Protein AF-A0A2S4LCS8-F1 (afdb_monomer)

Structure (mmCIF, N/CA/C/O backbone):
data_AF-A0A2S4LCS8-F1
#
_entry.id   AF-A0A2S4LCS8-F1
#
loop_
_atom_site.group_PDB
_atom_site.id
_atom_site.type_symbol
_atom_site.label_atom_id
_atom_site.label_alt_id
_atom_site.label_comp_id
_atom_site.label_asym_id
_atom_site.label_entity_id
_atom_site.label_seq_id
_atom_site.pdbx_PDB_ins_code
_atom_site.Cartn_x
_atom_site.Cartn_y
_atom_site.Cartn_z
_atom_site.occupancy
_atom_site.B_iso_or_equiv
_atom_site.auth_seq_id
_atom_site.auth_comp_id
_atom_site.auth_asym_id
_atom_site.auth_atom_id
_atom_site.pdbx_PDB_model_num
ATOM 1 N N . MET A 1 1 ? 4.268 2.900 7.516 1.00 95.25 1 MET A N 1
ATOM 2 C CA . MET A 1 1 ? 3.208 3.714 8.144 1.00 95.25 1 MET A CA 1
ATOM 3 C C . MET A 1 1 ? 2.390 2.845 9.090 1.00 95.25 1 MET A C 1
ATOM 5 O O . MET A 1 1 ? 2.441 1.620 8.979 1.00 95.25 1 MET A O 1
ATOM 9 N N . THR A 1 2 ? 1.705 3.454 10.047 1.00 97.56 2 THR A N 1
ATOM 10 C CA . THR A 1 2 ? 0.759 2.804 10.963 1.00 97.56 2 THR A CA 1
ATOM 11 C C . THR A 1 2 ? -0.535 2.422 10.235 1.00 97.56 2 THR A C 1
ATOM 13 O O . THR A 1 2 ? -0.776 2.842 9.103 1.00 97.56 2 THR A O 1
ATOM 16 N N . THR A 1 3 ? -1.393 1.623 10.875 1.00 97.31 3 THR A N 1
ATOM 17 C CA . THR A 1 3 ? -2.720 1.299 10.327 1.00 97.31 3 THR A CA 1
ATOM 18 C C . THR A 1 3 ? -3.651 2.500 10.268 1.00 97.31 3 THR A C 1
ATOM 20 O O . THR A 1 3 ? -4.495 2.528 9.380 1.00 97.31 3 THR A O 1
ATOM 23 N N . ALA A 1 4 ? -3.493 3.473 11.171 1.00 98.00 4 ALA A N 1
ATOM 24 C CA . ALA A 1 4 ? -4.272 4.708 11.180 1.00 98.00 4 ALA A CA 1
ATOM 25 C C . ALA A 1 4 ? -3.953 5.581 9.956 1.00 98.00 4 ALA A C 1
ATOM 27 O O . ALA A 1 4 ? -4.859 5.934 9.209 1.00 98.00 4 ALA A O 1
ATOM 28 N N . GLU A 1 5 ? -2.668 5.824 9.685 1.00 98.25 5 GLU A N 1
ATOM 29 C CA . GLU A 1 5 ? -2.222 6.578 8.500 1.00 98.25 5 GLU A CA 1
ATOM 30 C C . GLU A 1 5 ? -2.674 5.900 7.194 1.00 98.25 5 GLU A C 1
ATOM 32 O O . GLU A 1 5 ? -3.206 6.542 6.292 1.00 98.25 5 GLU A O 1
ATOM 37 N N . ALA A 1 6 ? -2.531 4.574 7.107 1.00 98.19 6 ALA A N 1
ATOM 38 C CA . ALA A 1 6 ? -2.988 3.808 5.947 1.00 98.19 6 ALA A CA 1
ATOM 39 C C . ALA A 1 6 ? -4.517 3.852 5.770 1.00 98.19 6 ALA A C 1
ATOM 41 O O . ALA A 1 6 ? -5.016 3.847 4.645 1.00 98.19 6 ALA A O 1
ATOM 42 N N . ALA A 1 7 ? -5.266 3.864 6.874 1.00 98.44 7 ALA A N 1
ATOM 43 C CA . ALA A 1 7 ? -6.723 3.932 6.872 1.00 98.44 7 ALA A CA 1
ATOM 44 C C . ALA A 1 7 ? -7.216 5.285 6.346 1.00 98.44 7 ALA A C 1
ATOM 46 O O . ALA A 1 7 ? -8.126 5.316 5.516 1.00 98.44 7 ALA A O 1
ATOM 47 N N . GLU A 1 8 ? -6.571 6.371 6.772 1.00 98.25 8 GLU A N 1
ATOM 48 C CA . GLU A 1 8 ? -6.817 7.718 6.261 1.00 98.25 8 GLU A CA 1
ATOM 49 C C . GLU A 1 8 ? -6.528 7.800 4.756 1.00 98.25 8 GLU A C 1
ATOM 51 O O . GLU A 1 8 ? -7.417 8.159 3.985 1.00 98.25 8 GLU A O 1
ATOM 56 N N . GLN A 1 9 ? -5.344 7.353 4.315 1.00 97.50 9 GLN A N 1
ATOM 57 C CA . GLN A 1 9 ? -4.965 7.356 2.896 1.00 97.50 9 GLN A CA 1
ATOM 58 C C . GLN A 1 9 ? -5.935 6.543 2.023 1.00 97.50 9 GLN A C 1
ATOM 60 O O . GLN A 1 9 ? -6.302 6.968 0.930 1.00 97.50 9 GLN A O 1
ATOM 65 N N . ALA A 1 10 ? -6.353 5.363 2.488 1.00 97.12 10 ALA A N 1
ATOM 66 C CA . ALA A 1 10 ? -7.228 4.472 1.729 1.00 97.12 10 ALA A CA 1
ATOM 67 C C . ALA A 1 10 ? -8.721 4.829 1.839 1.00 97.12 10 ALA A C 1
ATOM 69 O O . ALA A 1 10 ? -9.550 4.178 1.194 1.00 97.12 10 ALA A O 1
ATOM 70 N N . ASN A 1 11 ? -9.087 5.798 2.687 1.00 97.88 11 ASN A N 1
ATOM 71 C CA . ASN A 1 11 ? -10.465 6.055 3.101 1.00 97.88 11 ASN A CA 1
ATOM 72 C C . ASN A 1 11 ? -11.174 4.760 3.559 1.00 97.88 11 ASN A C 1
ATOM 74 O O . ASN A 1 11 ? -12.223 4.355 3.042 1.00 97.88 11 ASN A O 1
ATOM 78 N N . ARG A 1 12 ? -10.540 4.030 4.481 1.00 98.19 12 ARG A N 1
ATOM 79 C CA . ARG A 1 12 ? -11.027 2.759 5.042 1.00 98.19 12 ARG A CA 1
ATOM 80 C C . ARG A 1 12 ? -10.846 2.734 6.551 1.00 98.19 12 ARG A C 1
ATOM 82 O O . ARG 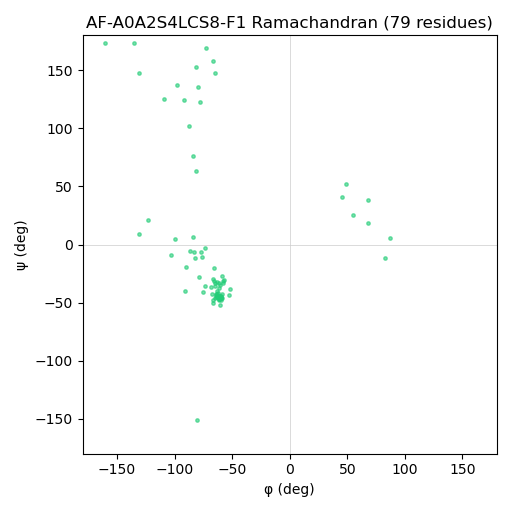A 1 12 ? -10.255 3.621 7.141 1.00 98.19 12 ARG A O 1
ATOM 89 N N . THR A 1 13 ? -11.367 1.693 7.194 1.00 98.38 13 THR A N 1
ATOM 90 C CA . THR A 1 13 ? -11.139 1.486 8.630 1.00 98.38 13 THR A CA 1
ATOM 91 C C . THR A 1 13 ? -9.784 0.828 8.876 1.00 98.38 13 THR A C 1
ATOM 93 O O . THR A 1 13 ? -9.332 0.007 8.076 1.00 98.38 13 THR A O 1
ATOM 96 N N . GLU A 1 14 ? -9.180 1.065 10.042 1.00 98.00 14 GLU A N 1
ATOM 97 C CA . GLU A 1 14 ? -7.966 0.341 10.446 1.00 98.00 14 GLU A CA 1
ATOM 98 C C . GLU A 1 14 ? -8.162 -1.181 10.478 1.00 98.00 14 GLU A C 1
ATOM 100 O O . GLU A 1 14 ? -7.228 -1.943 10.228 1.00 98.00 14 GLU A O 1
ATOM 105 N N . ARG A 1 15 ? -9.384 -1.649 10.776 1.00 97.81 15 ARG A N 1
ATOM 106 C CA . ARG A 1 15 ? -9.724 -3.075 10.699 1.00 97.81 15 ARG A CA 1
ATOM 107 C C . ARG A 1 15 ? -9.526 -3.593 9.277 1.00 97.81 15 ARG A C 1
ATOM 109 O O . ARG A 1 15 ? -8.915 -4.644 9.117 1.00 97.81 15 ARG A O 1
ATOM 116 N N . THR A 1 16 ? -10.012 -2.864 8.276 1.00 98.25 16 THR A N 1
ATOM 117 C CA . THR A 1 16 ? -9.832 -3.201 6.859 1.00 98.25 16 THR A CA 1
ATOM 118 C C . THR A 1 16 ? -8.358 -3.254 6.484 1.00 98.25 16 THR A C 1
ATOM 120 O O . THR A 1 16 ? -7.931 -4.247 5.906 1.00 98.25 16 THR A O 1
ATOM 123 N N . ILE A 1 17 ? -7.568 -2.260 6.899 1.00 98.38 17 ILE A N 1
ATOM 124 C CA . ILE A 1 17 ? -6.122 -2.250 6.644 1.00 98.38 17 ILE A CA 1
ATOM 125 C C . ILE A 1 17 ? -5.442 -3.484 7.244 1.00 98.38 17 ILE A C 1
ATOM 127 O O . ILE A 1 17 ? -4.680 -4.155 6.557 1.00 98.38 17 ILE A O 1
ATOM 131 N N . ARG A 1 18 ? -5.754 -3.847 8.497 1.00 97.19 18 ARG A N 1
ATOM 132 C CA . ARG A 1 18 ? -5.193 -5.056 9.128 1.00 97.19 18 ARG A CA 1
ATOM 133 C C . ARG A 1 18 ? -5.565 -6.340 8.388 1.00 97.19 18 ARG A C 1
ATOM 135 O O . ARG A 1 18 ? -4.736 -7.243 8.322 1.00 97.19 18 ARG A O 1
ATOM 142 N N . MET A 1 19 ? -6.788 -6.435 7.861 1.00 97.88 19 MET A N 1
ATOM 143 C CA . MET A 1 19 ? -7.188 -7.575 7.027 1.00 97.88 19 MET A CA 1
ATOM 144 C C . MET A 1 19 ? -6.367 -7.606 5.739 1.00 97.88 19 MET A C 1
ATOM 146 O O . MET A 1 19 ? -5.792 -8.639 5.429 1.00 97.88 19 MET A O 1
ATOM 150 N N . TRP A 1 20 ? -6.202 -6.471 5.056 1.00 98.00 20 TRP A N 1
ATOM 151 C CA . TRP A 1 20 ? -5.388 -6.414 3.842 1.00 98.00 20 TRP A CA 1
ATOM 152 C C . TRP A 1 20 ? -3.917 -6.748 4.082 1.00 98.00 20 TRP A C 1
ATOM 154 O O . TRP A 1 20 ? -3.330 -7.476 3.292 1.00 98.00 20 TRP A O 1
ATOM 164 N N . CYS A 1 21 ? -3.319 -6.286 5.184 1.00 97.38 21 CYS A N 1
ATOM 165 C CA . CYS A 1 21 ? -1.945 -6.663 5.513 1.00 97.38 21 CYS A CA 1
ATOM 166 C C . CYS A 1 21 ? -1.779 -8.174 5.706 1.00 97.38 21 CYS A C 1
ATOM 168 O O . CYS A 1 21 ? -0.733 -8.706 5.357 1.00 97.38 21 CYS A O 1
ATOM 170 N N . ARG A 1 22 ? -2.790 -8.851 6.261 1.00 96.12 22 ARG A N 1
ATOM 171 C CA . ARG A 1 22 ? -2.786 -10.307 6.436 1.00 96.12 22 ARG A CA 1
ATOM 172 C C . ARG A 1 22 ? -3.046 -11.046 5.121 1.00 96.12 22 ARG A C 1
ATOM 174 O O . ARG A 1 22 ? -2.436 -12.079 4.897 1.00 96.12 22 ARG A O 1
ATOM 181 N N . ASP A 1 23 ? -3.968 -10.545 4.306 1.00 97.50 23 ASP A N 1
ATOM 182 C CA . ASP A 1 23 ? -4.499 -11.275 3.149 1.00 97.50 23 ASP A CA 1
ATOM 183 C C . ASP A 1 23 ? -3.700 -11.011 1.855 1.00 97.50 23 ASP A C 1
ATOM 185 O O . ASP A 1 23 ? -3.788 -11.795 0.913 1.00 97.50 23 ASP A O 1
ATOM 189 N N . HIS A 1 24 ? -2.923 -9.921 1.800 1.00 97.31 24 HIS A N 1
ATOM 190 C CA . HIS A 1 24 ? -2.200 -9.472 0.599 1.00 97.31 24 HIS A CA 1
ATOM 191 C C . HIS A 1 24 ? -0.717 -9.151 0.838 1.00 97.31 24 HIS A C 1
ATOM 193 O O . HIS A 1 24 ? -0.076 -8.560 -0.029 1.00 97.31 24 HIS A O 1
ATOM 199 N N . ASP A 1 25 ? -0.181 -9.470 2.019 1.00 96.88 25 ASP A N 1
ATOM 200 C CA . ASP A 1 25 ? 1.232 -9.263 2.377 1.00 96.88 25 ASP A CA 1
ATOM 201 C C . ASP A 1 25 ? 1.741 -7.810 2.209 1.00 96.88 25 ASP A C 1
ATOM 203 O O . ASP A 1 25 ? 2.936 -7.546 2.076 1.00 96.88 25 ASP A O 1
ATOM 207 N N . ILE A 1 26 ? 0.842 -6.819 2.279 1.00 97.56 26 ILE A N 1
ATOM 208 C CA . ILE A 1 26 ? 1.179 -5.385 2.147 1.00 97.56 26 ILE A CA 1
ATOM 209 C C . ILE A 1 26 ? 1.668 -4.739 3.457 1.00 97.56 26 ILE A C 1
ATOM 211 O O . ILE A 1 26 ? 1.857 -3.522 3.552 1.00 97.56 26 ILE A O 1
ATOM 215 N N . GLY A 1 27 ? 1.864 -5.534 4.505 1.00 95.8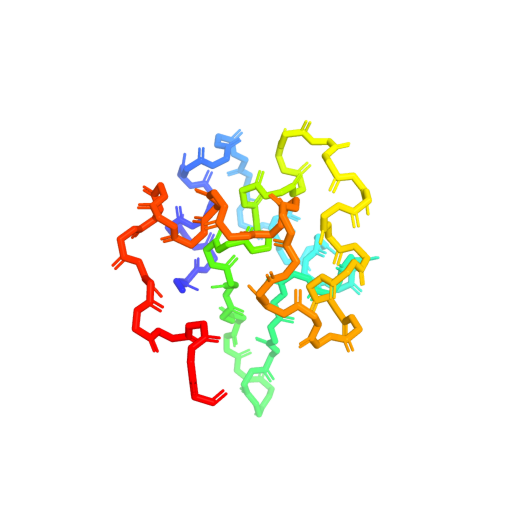8 27 GLY A N 1
ATOM 216 C CA . GLY A 1 27 ? 2.350 -5.072 5.798 1.00 95.88 27 GLY A CA 1
ATOM 217 C C . GLY A 1 27 ? 2.927 -6.206 6.631 1.00 95.88 27 GLY A C 1
ATOM 218 O O . GLY A 1 27 ? 2.829 -7.373 6.273 1.00 95.88 27 GLY A O 1
ATOM 219 N N . ARG A 1 28 ? 3.523 -5.864 7.774 1.00 95.44 28 ARG A N 1
ATOM 220 C CA . ARG A 1 28 ? 4.054 -6.840 8.734 1.00 95.44 28 ARG A CA 1
ATOM 221 C C . ARG A 1 28 ? 3.575 -6.542 10.144 1.00 95.44 28 ARG A C 1
ATOM 223 O O . ARG A 1 28 ? 3.436 -5.378 10.528 1.00 95.44 28 ARG A O 1
ATOM 230 N N . ARG A 1 29 ? 3.389 -7.593 10.940 1.00 94.06 29 ARG A N 1
ATOM 231 C CA . ARG A 1 29 ? 3.075 -7.473 12.365 1.00 94.06 29 ARG A CA 1
ATOM 232 C C . ARG A 1 29 ? 4.359 -7.491 13.190 1.00 94.06 29 ARG A C 1
ATOM 234 O O . ARG A 1 29 ? 5.146 -8.428 13.089 1.00 94.06 29 ARG A O 1
ATOM 241 N N . VAL A 1 30 ? 4.577 -6.467 14.012 1.00 92.62 30 VAL A N 1
ATOM 242 C CA . VAL A 1 30 ? 5.817 -6.330 14.795 1.00 92.62 30 VAL A CA 1
ATOM 243 C C . VAL A 1 30 ? 5.684 -7.071 16.124 1.00 92.62 30 VAL A C 1
ATOM 245 O O . VAL A 1 30 ? 5.032 -6.565 17.026 1.00 92.62 30 VAL A O 1
ATOM 248 N N . ALA A 1 31 ? 6.280 -8.264 16.244 1.00 87.56 31 ALA A N 1
ATOM 249 C CA . ALA A 1 31 ? 6.389 -9.040 17.494 1.00 87.56 31 ALA A CA 1
ATOM 250 C C . ALA A 1 31 ? 5.081 -9.138 18.323 1.00 87.56 31 ALA A C 1
ATOM 252 O O . ALA A 1 31 ? 5.084 -8.996 19.541 1.00 87.56 31 ALA A O 1
ATOM 2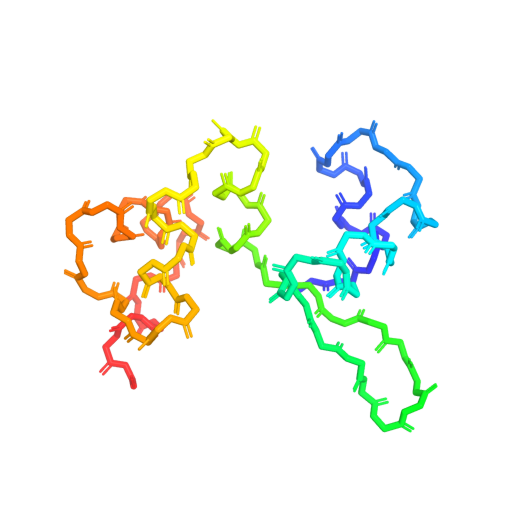53 N N . GLY A 1 32 ? 3.934 -9.335 17.660 1.00 83.19 32 GLY A N 1
ATOM 254 C CA . GLY A 1 32 ? 2.610 -9.382 18.306 1.00 83.19 32 GLY A CA 1
ATOM 255 C C . GLY A 1 32 ? 1.959 -8.015 18.576 1.00 83.19 32 GLY A C 1
ATOM 256 O O . GLY A 1 32 ? 0.755 -7.960 18.832 1.00 83.19 32 GLY A O 1
ATOM 257 N N . GLY A 1 33 ? 2.713 -6.930 18.428 1.00 88.44 33 GLY A N 1
ATOM 258 C CA . GLY A 1 33 ? 2.274 -5.541 18.496 1.00 88.44 33 GLY A CA 1
ATOM 259 C C . GLY A 1 33 ? 1.616 -5.030 17.202 1.00 88.44 33 GLY A C 1
ATOM 260 O O . GLY A 1 33 ? 0.974 -5.811 16.482 1.00 88.44 33 GLY A O 1
ATOM 261 N N . PRO A 1 34 ? 1.716 -3.715 16.917 1.00 92.75 34 PRO A N 1
ATOM 262 C CA . PRO A 1 34 ? 0.977 -3.080 15.833 1.00 92.75 34 PRO A CA 1
ATOM 263 C C . PRO A 1 34 ? 1.421 -3.572 14.451 1.00 92.75 34 PRO A C 1
ATOM 265 O O . PRO A 1 34 ? 2.530 -4.079 14.249 1.00 92.75 34 PRO A O 1
ATOM 268 N N . TRP A 1 35 ? 0.525 -3.400 13.481 1.00 96.12 35 TRP A N 1
ATOM 269 C CA . TRP A 1 35 ? 0.843 -3.585 12.071 1.00 96.12 35 TRP A CA 1
ATOM 270 C C . TRP A 1 35 ? 1.572 -2.356 11.535 1.00 96.12 35 TRP A C 1
ATOM 272 O O . TRP A 1 35 ? 1.155 -1.222 11.769 1.00 96.12 35 TRP A O 1
ATOM 282 N N . LEU A 1 36 ? 2.637 -2.604 10.777 1.00 97.50 36 LEU A N 1
ATOM 283 C CA . LEU A 1 36 ? 3.289 -1.603 9.946 1.00 97.50 36 LEU A CA 1
ATOM 284 C C . LEU A 1 36 ? 3.005 -1.913 8.482 1.00 97.50 36 LEU A C 1
ATOM 286 O O . LEU A 1 36 ? 3.290 -3.012 8.006 1.00 97.50 36 LEU A O 1
ATOM 290 N N . VAL A 1 37 ? 2.468 -0.925 7.777 1.00 98.12 37 VAL A N 1
ATOM 291 C CA . VAL A 1 37 ? 2.078 -1.022 6.371 1.00 98.12 37 VAL A CA 1
ATOM 292 C C . VAL A 1 37 ? 3.176 -0.444 5.484 1.00 98.12 37 VAL A C 1
ATOM 294 O O . VAL A 1 37 ? 3.761 0.605 5.799 1.00 98.12 37 VAL A O 1
ATOM 297 N N . SER A 1 38 ? 3.467 -1.143 4.386 1.00 97.56 38 SER A N 1
ATOM 298 C CA . SER A 1 38 ? 4.349 -0.657 3.325 1.00 97.56 38 SER A CA 1
ATOM 299 C C . SER A 1 38 ? 3.592 0.343 2.457 1.00 97.56 38 SER A C 1
ATOM 301 O O . SER A 1 38 ? 2.554 0.002 1.898 1.00 97.56 38 SER A O 1
ATOM 303 N N . ARG A 1 39 ? 4.115 1.571 2.336 1.00 97.19 39 ARG A N 1
ATOM 304 C CA . ARG A 1 39 ? 3.477 2.640 1.544 1.00 97.19 39 ARG A CA 1
ATOM 305 C C . ARG A 1 39 ? 3.338 2.227 0.078 1.00 97.19 39 ARG A C 1
ATOM 307 O O . ARG A 1 39 ? 2.254 2.264 -0.487 1.00 97.19 39 ARG A O 1
ATOM 314 N N . VAL A 1 40 ? 4.435 1.715 -0.477 1.00 97.44 40 VAL A N 1
ATOM 315 C CA . VAL A 1 40 ? 4.541 1.252 -1.865 1.00 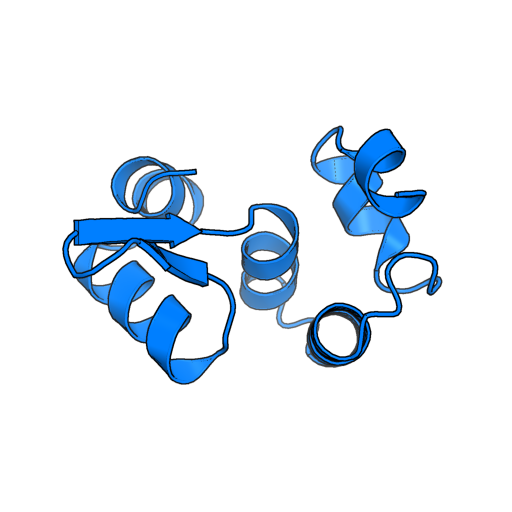97.44 40 VAL A CA 1
ATOM 316 C C . VAL A 1 40 ? 3.580 0.094 -2.146 1.00 97.44 40 VAL A C 1
ATOM 318 O O . VAL A 1 40 ? 2.841 0.136 -3.124 1.00 97.44 40 VAL A O 1
ATOM 321 N N . ALA A 1 41 ? 3.538 -0.917 -1.271 1.00 98.06 41 ALA A N 1
ATOM 322 C CA . ALA A 1 41 ? 2.654 -2.068 -1.473 1.00 98.06 41 ALA A CA 1
ATOM 323 C C . ALA A 1 41 ? 1.170 -1.689 -1.330 1.00 98.06 41 ALA A C 1
ATOM 325 O O . ALA A 1 41 ? 0.332 -2.190 -2.077 1.00 98.06 41 ALA A O 1
ATOM 326 N N . LEU A 1 42 ? 0.846 -0.776 -0.405 1.00 98.44 42 LEU A N 1
ATOM 327 C CA . LEU A 1 42 ? -0.504 -0.238 -0.268 1.00 98.44 42 LEU A CA 1
ATOM 328 C C . LEU A 1 42 ? -0.927 0.521 -1.531 1.00 98.44 42 LEU A C 1
ATOM 330 O O . LEU A 1 42 ? -2.027 0.288 -2.019 1.00 98.44 42 LEU A O 1
ATOM 334 N N . ALA A 1 43 ? -0.062 1.370 -2.089 1.00 98.12 43 ALA A N 1
ATOM 335 C CA . ALA A 1 43 ? -0.354 2.108 -3.316 1.00 98.12 43 ALA A CA 1
ATOM 336 C C . ALA A 1 43 ? -0.612 1.173 -4.514 1.00 98.12 43 ALA A C 1
ATOM 338 O O . ALA A 1 43 ? -1.599 1.351 -5.225 1.00 98.12 43 ALA A O 1
ATOM 339 N N . MET A 1 44 ? 0.209 0.131 -4.696 1.00 98.44 44 MET A N 1
ATOM 340 C CA . MET A 1 44 ? -0.015 -0.888 -5.737 1.00 98.44 44 MET A CA 1
ATOM 341 C C . MET A 1 44 ? -1.359 -1.592 -5.564 1.00 98.44 44 MET A C 1
ATOM 343 O O . MET A 1 44 ? -2.110 -1.759 -6.523 1.00 98.44 44 MET A O 1
ATOM 347 N N . TYR A 1 45 ? -1.677 -1.978 -4.328 1.00 98.50 45 TYR A N 1
ATOM 348 C CA . TYR A 1 45 ? -2.930 -2.647 -4.010 1.00 98.50 45 TYR A CA 1
ATOM 349 C C . TYR A 1 45 ? -4.147 -1.744 -4.264 1.00 98.50 45 TYR A C 1
ATOM 351 O O . TYR A 1 45 ? -5.122 -2.185 -4.870 1.00 98.50 45 TYR A O 1
ATOM 359 N N . LEU A 1 46 ? -4.083 -0.468 -3.868 1.00 98.12 46 LEU A N 1
ATOM 360 C CA . LEU A 1 46 ? -5.153 0.508 -4.107 1.00 98.12 46 LEU A CA 1
ATOM 361 C C . LEU A 1 46 ? -5.359 0.804 -5.599 1.00 98.12 46 LEU A C 1
ATOM 363 O O . LEU A 1 46 ? -6.497 0.997 -6.022 1.00 98.12 46 LEU A O 1
ATOM 367 N N . ASN A 1 47 ? -4.289 0.779 -6.394 1.00 97.88 47 ASN A N 1
ATOM 368 C CA . ASN A 1 47 ? -4.359 0.923 -7.848 1.00 97.88 47 ASN A CA 1
ATOM 369 C C . ASN A 1 47 ? -4.824 -0.354 -8.570 1.00 97.88 47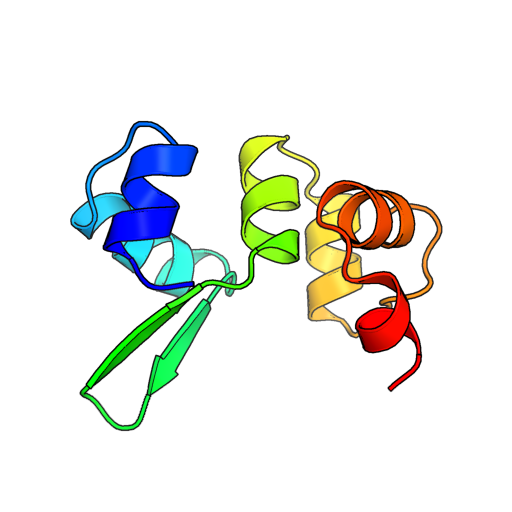 ASN A C 1
ATOM 371 O O . ASN A 1 47 ? -5.029 -0.325 -9.782 1.00 97.88 47 ASN A O 1
ATOM 375 N N . GLY A 1 48 ? -4.982 -1.478 -7.859 1.00 98.12 48 GLY A N 1
ATOM 376 C CA . GLY A 1 48 ? -5.306 -2.772 -8.465 1.00 98.12 48 GLY A CA 1
ATOM 377 C C . GLY A 1 48 ? -4.174 -3.351 -9.322 1.00 98.12 48 GLY A C 1
ATOM 378 O O .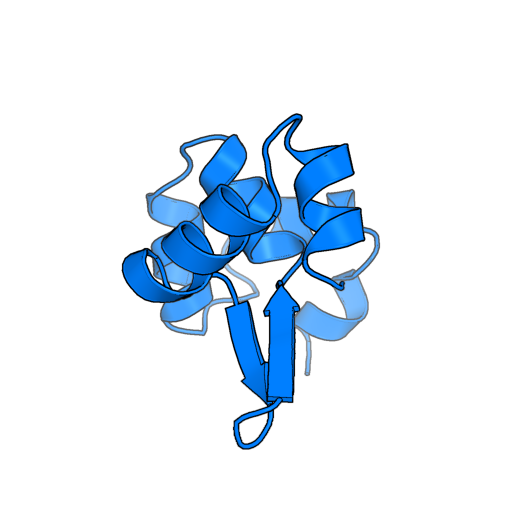 GLY A 1 48 ? -4.414 -4.240 -10.137 1.00 98.12 48 GLY A O 1
ATOM 379 N N . ASP A 1 49 ? -2.944 -2.866 -9.148 1.00 98.31 49 ASP A N 1
ATOM 380 C CA . ASP A 1 49 ? -1.778 -3.274 -9.929 1.00 98.31 49 ASP A CA 1
ATOM 381 C C . ASP A 1 49 ? -1.168 -4.555 -9.354 1.00 98.31 49 ASP A C 1
ATOM 383 O O . ASP A 1 49 ? -0.151 -4.569 -8.652 1.00 98.31 49 ASP A O 1
ATOM 387 N N . THR A 1 50 ? -1.843 -5.669 -9.630 1.00 97.31 50 THR A N 1
ATOM 388 C CA . THR A 1 50 ? -1.442 -6.987 -9.134 1.00 97.31 50 THR A CA 1
ATOM 389 C C . THR A 1 50 ? -0.079 -7.409 -9.670 1.00 97.31 50 THR A C 1
ATOM 391 O O . THR A 1 50 ? 0.665 -8.088 -8.969 1.00 97.31 50 THR A O 1
ATOM 394 N N . ALA A 1 51 ? 0.276 -6.999 -10.892 1.00 97.88 51 ALA A N 1
ATOM 395 C CA . ALA A 1 51 ? 1.561 -7.334 -11.496 1.00 97.88 51 ALA A CA 1
ATOM 396 C C . ALA A 1 51 ? 2.719 -6.656 -10.748 1.00 97.88 51 ALA A C 1
ATOM 398 O O . ALA A 1 51 ? 3.686 -7.331 -10.380 1.00 97.88 51 ALA A O 1
ATOM 399 N N . ALA A 1 52 ? 2.603 -5.353 -10.463 1.00 98.06 52 ALA A N 1
ATOM 400 C CA . ALA A 1 52 ? 3.594 -4.638 -9.666 1.00 98.06 52 ALA A CA 1
ATOM 401 C C . ALA A 1 52 ? 3.661 -5.177 -8.232 1.00 98.06 52 ALA A C 1
ATOM 403 O O . ALA A 1 52 ? 4.759 -5.404 -7.722 1.00 98.06 52 ALA A O 1
ATOM 404 N N . LEU A 1 53 ? 2.514 -5.459 -7.603 1.00 98.19 53 LEU A N 1
ATOM 405 C CA . LEU A 1 53 ? 2.486 -6.014 -6.249 1.00 98.19 53 LEU A CA 1
ATOM 406 C C . LEU A 1 53 ? 3.188 -7.378 -6.179 1.00 98.19 53 LEU A C 1
ATOM 408 O O . LEU A 1 53 ? 4.042 -7.581 -5.317 1.00 98.19 53 LEU A O 1
ATOM 412 N N . CYS A 1 54 ? 2.907 -8.292 -7.111 1.00 97.88 54 CYS A N 1
ATOM 413 C CA . CYS A 1 54 ? 3.596 -9.581 -7.178 1.00 97.88 54 CYS A CA 1
ATOM 414 C C . CYS A 1 54 ? 5.108 -9.413 -7.385 1.00 97.88 54 CYS A C 1
ATOM 416 O O . CYS A 1 54 ? 5.896 -10.065 -6.699 1.00 97.88 54 CYS A O 1
ATOM 418 N N . ALA A 1 55 ? 5.528 -8.517 -8.283 1.00 97.69 55 ALA A N 1
ATOM 419 C CA . ALA A 1 55 ? 6.944 -8.239 -8.508 1.00 97.69 55 ALA A CA 1
ATOM 420 C C . ALA A 1 55 ? 7.622 -7.670 -7.249 1.00 97.69 55 ALA A C 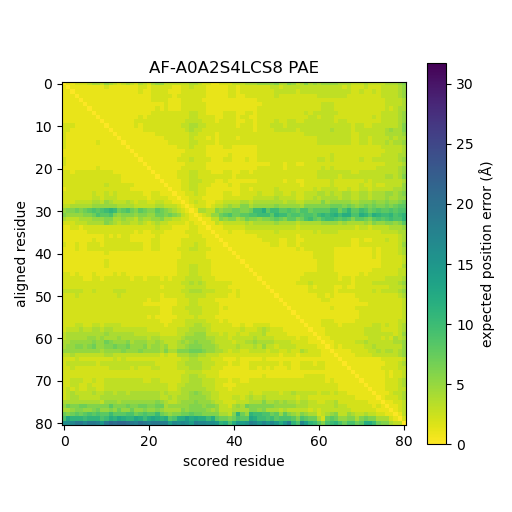1
ATOM 422 O O . ALA A 1 55 ? 8.726 -8.087 -6.900 1.00 97.69 55 ALA A O 1
ATOM 423 N N . TYR A 1 56 ? 6.955 -6.762 -6.532 1.00 97.38 56 TYR A N 1
ATOM 424 C CA . TYR A 1 56 ? 7.439 -6.213 -5.267 1.00 97.38 56 TYR A CA 1
ATOM 425 C C . TYR A 1 56 ? 7.606 -7.298 -4.196 1.00 97.38 56 TYR A C 1
ATOM 427 O O . TYR A 1 56 ? 8.662 -7.364 -3.561 1.00 97.38 56 TYR A O 1
ATOM 435 N N . LEU A 1 57 ? 6.605 -8.169 -4.025 1.00 96.25 57 LEU A N 1
ATOM 436 C CA . LEU A 1 57 ? 6.635 -9.271 -3.056 1.00 96.25 57 LEU A CA 1
ATOM 437 C C . LEU A 1 57 ? 7.706 -10.319 -3.397 1.00 96.25 57 LEU A C 1
ATOM 439 O O . LEU A 1 57 ? 8.330 -10.870 -2.494 1.00 96.25 57 LEU A O 1
ATOM 443 N N . ALA A 1 58 ? 7.998 -10.526 -4.685 1.00 96.19 58 ALA A N 1
ATOM 444 C CA . ALA A 1 58 ? 9.122 -11.341 -5.152 1.00 96.19 58 ALA A CA 1
ATOM 445 C C . ALA A 1 58 ? 10.502 -10.664 -4.970 1.00 96.19 58 ALA A C 1
ATOM 447 O O . ALA A 1 58 ? 11.535 -11.256 -5.277 1.00 96.19 58 ALA A O 1
ATOM 448 N N . GLY A 1 59 ? 10.542 -9.421 -4.478 1.00 94.81 59 GLY A N 1
ATOM 449 C CA . GLY A 1 59 ? 11.772 -8.660 -4.243 1.00 94.81 59 GLY A CA 1
ATOM 450 C C . GLY A 1 59 ? 12.271 -7.863 -5.453 1.00 94.81 59 GLY A C 1
ATOM 451 O O . GLY A 1 59 ? 13.329 -7.236 -5.382 1.00 94.81 59 GLY A O 1
ATOM 452 N N . HIS A 1 60 ? 11.525 -7.815 -6.558 1.00 94.88 60 HIS A N 1
ATOM 453 C CA . HIS A 1 60 ? 11.903 -7.103 -7.783 1.00 94.88 60 HIS A CA 1
ATOM 454 C C . HIS A 1 60 ? 11.594 -5.598 -7.710 1.00 94.88 60 HIS A C 1
ATOM 456 O O . HIS A 1 60 ? 10.816 -5.054 -8.498 1.00 94.88 60 HIS A O 1
ATOM 462 N N . ARG A 1 61 ? 12.259 -4.899 -6.781 1.00 92.56 61 ARG A N 1
ATOM 463 C CA . ARG A 1 61 ? 12.050 -3.462 -6.498 1.00 92.56 61 ARG A CA 1
ATOM 464 C C . ARG A 1 61 ? 12.440 -2.515 -7.637 1.00 92.56 61 ARG A C 1
ATOM 466 O O . ARG A 1 61 ? 11.959 -1.392 -7.687 1.00 92.56 61 ARG A O 1
ATOM 473 N N . ARG A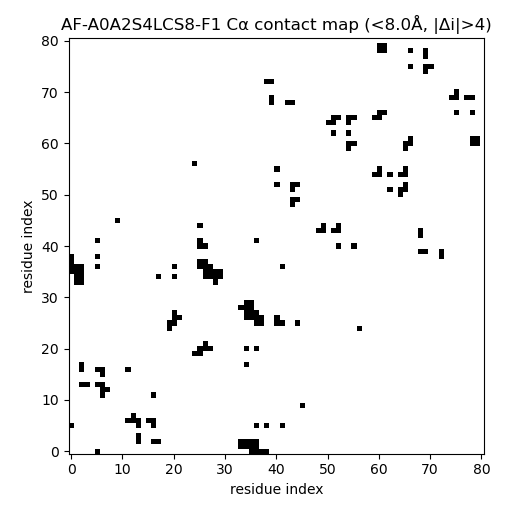 1 62 ? 13.280 -2.978 -8.566 1.00 90.81 62 ARG A N 1
ATOM 474 C CA . ARG A 1 62 ? 13.740 -2.212 -9.741 1.00 90.81 62 ARG A CA 1
ATOM 475 C C . ARG A 1 62 ? 12.985 -2.548 -11.026 1.00 90.81 62 ARG A C 1
ATOM 477 O O . ARG A 1 62 ? 13.368 -2.088 -12.096 1.00 90.81 62 ARG A O 1
ATOM 484 N N . SER A 1 63 ? 11.957 -3.392 -10.948 1.00 93.12 63 SER A N 1
ATOM 485 C CA . SER A 1 63 ? 11.131 -3.675 -12.120 1.00 93.12 63 SER A CA 1
ATOM 486 C C . SER A 1 63 ? 10.395 -2.407 -12.561 1.00 93.12 63 SER A C 1
ATOM 488 O O . SER A 1 63 ? 10.025 -1.570 -11.734 1.00 93.12 63 SER A O 1
ATOM 490 N N . SER A 1 64 ? 10.174 -2.271 -13.868 1.00 93.06 64 SER A N 1
ATOM 491 C CA . SER A 1 64 ? 9.526 -1.095 -14.462 1.00 93.06 64 SER A CA 1
ATOM 492 C C . SER A 1 64 ? 8.121 -0.833 -13.914 1.00 93.06 64 SER A C 1
ATOM 494 O O . SER A 1 64 ? 7.700 0.316 -13.885 1.00 93.06 64 SER A O 1
ATOM 496 N N . GLY A 1 65 ? 7.417 -1.872 -13.450 1.00 94.88 65 GLY A N 1
ATOM 497 C CA . GLY A 1 65 ? 6.113 -1.733 -12.795 1.00 94.88 65 GLY A CA 1
ATOM 498 C C . GLY A 1 65 ? 6.194 -1.285 -11.332 1.00 94.88 65 GLY A C 1
ATOM 499 O O . GLY A 1 65 ? 5.281 -0.634 -10.846 1.00 94.88 65 GLY A O 1
ATOM 500 N N . VAL A 1 66 ? 7.286 -1.586 -10.621 1.00 97.12 66 VAL A N 1
ATOM 501 C CA . VAL A 1 66 ? 7.429 -1.272 -9.188 1.00 97.12 66 VAL A CA 1
ATOM 502 C C . VAL A 1 66 ? 8.062 0.094 -8.951 1.00 97.12 66 VAL A C 1
ATOM 504 O O . VAL A 1 66 ? 7.630 0.832 -8.066 1.00 97.12 66 VAL A O 1
ATOM 507 N N . TRP A 1 67 ? 9.070 0.444 -9.748 1.00 95.81 67 TRP A N 1
ATOM 508 C CA . TRP A 1 67 ? 9.827 1.686 -9.599 1.00 95.81 67 TRP A CA 1
ATOM 509 C C . TRP A 1 67 ? 8.960 2.963 -9.541 1.00 95.81 67 TRP A C 1
ATOM 511 O O . TRP A 1 67 ? 9.196 3.783 -8.650 1.00 95.81 67 TRP A O 1
ATOM 521 N N . PRO A 1 68 ? 7.921 3.139 -10.386 1.00 96.56 68 PRO A N 1
ATOM 522 C CA . PRO A 1 68 ? 7.072 4.329 -10.337 1.00 96.56 68 PRO A CA 1
ATOM 523 C C . PRO A 1 68 ? 6.391 4.550 -8.981 1.00 96.56 68 PRO A C 1
ATOM 525 O O . PRO A 1 68 ? 6.197 5.694 -8.582 1.00 96.56 68 PRO A O 1
ATOM 528 N N . TYR A 1 69 ? 6.072 3.482 -8.244 1.00 97.56 69 TYR A N 1
ATOM 529 C CA . TYR A 1 69 ? 5.473 3.590 -6.912 1.00 97.56 69 TYR A CA 1
ATOM 530 C C . TYR A 1 69 ? 6.478 4.038 -5.852 1.00 97.56 69 TYR A C 1
ATOM 532 O O . TYR A 1 69 ? 6.120 4.790 -4.951 1.00 97.56 69 TYR A O 1
ATOM 540 N N . PHE A 1 70 ? 7.739 3.609 -5.955 1.00 96.38 70 PHE A N 1
ATOM 541 C CA . PHE A 1 70 ? 8.793 4.137 -5.088 1.00 96.38 70 PHE A CA 1
ATOM 542 C C . PHE A 1 70 ? 9.004 5.631 -5.337 1.00 96.38 70 PHE A C 1
ATOM 544 O O . PHE A 1 70 ? 9.076 6.383 -4.371 1.00 96.38 70 PHE A O 1
ATOM 551 N N . ALA A 1 71 ? 9.018 6.058 -6.603 1.00 94.94 71 ALA A N 1
ATOM 552 C CA . ALA A 1 71 ? 9.143 7.469 -6.959 1.00 94.94 71 ALA A CA 1
ATOM 553 C C . ALA A 1 71 ? 7.950 8.313 -6.484 1.00 94.94 71 ALA A C 1
ATOM 555 O O . ALA A 1 71 ? 8.130 9.359 -5.869 1.00 94.94 71 ALA A O 1
ATOM 556 N N . ALA A 1 72 ? 6.720 7.835 -6.692 1.00 95.25 72 ALA A N 1
ATOM 557 C CA . ALA A 1 72 ? 5.516 8.536 -6.247 1.00 95.25 72 ALA A CA 1
ATOM 558 C C . ALA A 1 72 ? 5.451 8.707 -4.718 1.00 95.25 72 ALA A C 1
ATOM 560 O O . ALA A 1 72 ? 4.939 9.710 -4.225 1.00 95.25 72 ALA A O 1
ATOM 561 N N . GLU A 1 73 ? 5.984 7.744 -3.963 1.00 94.94 73 GLU A N 1
ATOM 562 C CA . GLU A 1 73 ? 6.035 7.800 -2.500 1.00 94.94 73 GLU A CA 1
ATOM 563 C C . GLU A 1 73 ? 7.272 8.547 -1.956 1.00 94.94 73 GLU A C 1
ATOM 565 O O . GLU A 1 73 ? 7.352 8.756 -0.739 1.00 94.94 73 GLU A O 1
ATOM 570 N N . GLY A 1 74 ? 8.211 8.955 -2.826 1.00 94.44 74 GLY A N 1
ATOM 571 C CA . GLY A 1 74 ? 9.477 9.608 -2.466 1.00 94.44 74 GLY A CA 1
ATOM 572 C C . GLY A 1 74 ? 10.451 8.680 -1.732 1.00 94.44 74 GLY A C 1
ATOM 573 O O . GLY A 1 74 ? 11.053 9.069 -0.732 1.00 94.44 74 GLY A O 1
ATOM 574 N N . LEU A 1 75 ? 10.508 7.410 -2.142 1.00 93.81 75 LEU A N 1
ATOM 575 C CA . LEU A 1 75 ? 11.240 6.323 -1.482 1.00 93.81 75 LEU A CA 1
ATOM 576 C C . LEU A 1 75 ? 12.265 5.644 -2.403 1.00 93.81 75 LEU A C 1
ATOM 578 O O . LEU A 1 75 ? 12.659 4.507 -2.148 1.00 93.81 75 LEU A O 1
ATOM 582 N N . GLU A 1 76 ? 12.698 6.306 -3.472 1.00 92.69 76 GLU A N 1
ATOM 583 C CA . GLU A 1 76 ? 13.593 5.764 -4.499 1.00 92.69 76 GLU A CA 1
ATOM 584 C C . GLU A 1 76 ? 14.871 5.150 -3.917 1.00 92.69 76 GLU A C 1
ATOM 586 O O . GLU A 1 76 ? 15.299 4.086 -4.360 1.00 92.69 76 GLU A O 1
ATOM 591 N N . GLU A 1 77 ? 15.446 5.758 -2.877 1.00 90.56 77 GLU A N 1
ATOM 592 C CA . GLU A 1 77 ? 16.647 5.253 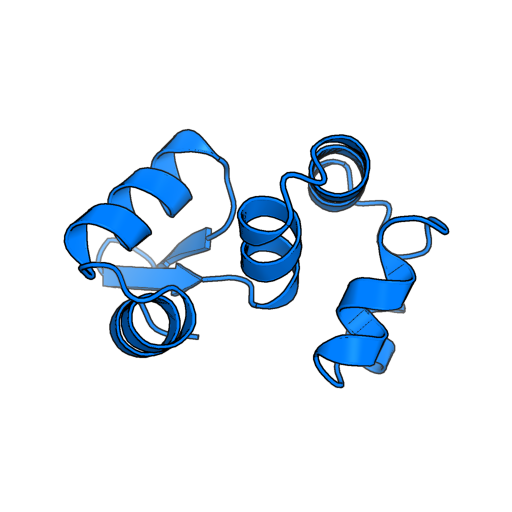-2.198 1.00 90.56 77 GLU A CA 1
ATOM 593 C C . GLU A 1 77 ? 16.459 3.833 -1.634 1.00 90.56 77 GLU A C 1
ATOM 595 O O . GLU A 1 77 ? 17.378 3.014 -1.668 1.00 90.56 77 GLU A O 1
ATOM 600 N N . LEU A 1 78 ? 15.244 3.491 -1.190 1.00 87.56 78 LEU A N 1
ATOM 601 C CA . LEU A 1 78 ? 14.913 2.171 -0.642 1.00 87.56 78 LEU A CA 1
ATOM 602 C C . LEU A 1 78 ? 14.757 1.089 -1.718 1.00 87.56 78 LEU A C 1
ATOM 604 O O . LEU A 1 78 ? 14.671 -0.095 -1.387 1.00 87.56 78 LEU A O 1
ATOM 608 N N . ALA A 1 79 ? 14.704 1.463 -2.996 1.00 82.38 79 ALA A N 1
ATOM 609 C CA . ALA A 1 79 ? 14.678 0.503 -4.094 1.00 82.38 79 ALA A CA 1
ATOM 610 C C . ALA A 1 79 ? 16.082 -0.020 -4.466 1.00 82.38 79 ALA A C 1
ATOM 612 O O . ALA A 1 79 ? 16.175 -0.998 -5.215 1.00 82.38 79 ALA A O 1
ATOM 613 N N . PHE A 1 80 ? 17.152 0.597 -3.945 1.00 75.75 80 PHE A N 1
ATOM 614 C CA . PHE A 1 80 ? 18.551 0.229 -4.213 1.00 75.75 80 PHE A CA 1
ATOM 615 C C . PHE A 1 80 ? 19.238 -0.559 -3.086 1.00 75.75 80 PHE A C 1
ATOM 617 O O . PHE A 1 80 ? 20.361 -1.022 -3.295 1.00 75.75 80 PHE A O 1
ATOM 624 N N . GLY A 1 81 ? 18.594 -0.683 -1.921 1.00 62.34 81 GLY A N 1
ATOM 625 C CA . GLY A 1 81 ? 19.109 -1.411 -0.754 1.00 62.34 81 GLY A CA 1
ATOM 626 C C . GLY A 1 81 ? 18.854 -2.913 -0.758 1.00 62.34 81 GLY A C 1
ATOM 627 O O . GLY A 1 81 ? 18.035 -3.401 -1.575 1.00 62.34 81 GLY A O 1
#

pLDDT: mean 95.25, std 5.39, range [62.34, 98.5]

Mean predicted aligned error: 2.61 Å

Secondary structure (DSSP, 8-state):
--HHHHHHHHTS-HHHHHHHHHHS--EEE-TTS-EEE-HHHHHHHHTT-HHHHHHHHTT-TTSTTTHHHHHHTT-GGGG--

Nearest PDB structures (foldseek):
  5i44-assembly4_I-2  TM=7.520E-01  e=6.014E-02  Bacillus subtilis subsp. subtilis str. 168
  8csh-assembly1_A  TM=7.199E-01  e=1.176E+00  unidentified plasmid
  7d0o-assembly1_A  TM=5.029E-01  e=1.734E+00  Homo sapiens

Radius of gyration: 12.16 Å; Cα contacts (8 Å, |Δi|>4): 100; chains: 1; bounding box: 30×21×33 Å

Sequence (81 aa):
MTTAEAAEQANRTERTIRMWCRDHDIGRRVAGGPWLVSRVALAMYLNGDTAALCAYLAGHRRSSGVWPYFAAEGLEELAFG

Foldseek 3Di:
DFLVVLCVVLVHDSVVVVVCCVPLVQWDDDPVDTIDGNQQLSVCVSVVVVVLNVCVVVVVCVDPSRQVSCVVVVNNVVSVD

Solvent-accessible surface area (backbone atoms only — not comparable to full-atom values): 4508 Å² total; per-residue (Å²): 81,47,39,64,60,51,10,62,77,67,74,50,50,43,69,55,45,56,49,45,25,71,77,65,68,29,32,50,68,50,92,87,55,65,54,39,36,40,67,51,44,44,52,27,58,75,69,65,36,59,68,29,39,51,36,44,76,74,63,39,40,76,37,85,68,29,36,59,42,29,52,75,70,73,41,54,76,69,49,75,110